Protein AF-A0A821A5Q9-F1 (afdb_monomer)

Radius of gyration: 16.59 Å; Cα contacts (8 Å, |Δi|>4): 76; chains: 1; bounding box: 34×28×37 Å

Nearest PDB structures (foldseek):
  8s89-assembly1_A  TM=3.107E-01  e=1.298E+00  synthetic construct
  2e6h-assembly1_A  TM=3.723E-01  e=3.225E+00  Thermus thermophilus HB8
  2e6b-assembly1_A  TM=3.679E-01  e=3.022E+00  Thermus thermophilus HB8
  6rao-assembly1_H  TM=4.346E-01  e=5.788E+00  Serratia entomophila
  2e6e-assembly1_C  TM=3.280E-01  e=3.919E+00  Thermus thermophilus HB8

Solvent-accessible surface area (backbone atoms only — not comparable to full-atom values): 5371 Å² total; per-residue (Å²): 134,60,73,65,61,51,51,52,51,36,59,74,37,51,67,61,44,52,53,50,49,52,52,54,51,52,48,44,49,58,57,39,52,71,59,34,78,84,42,63,63,76,50,72,48,70,51,79,44,74,73,85,75,68,47,76,49,74,55,74,48,72,42,64,68,65,86,83,44,77,68,54,52,62,56,47,56,69,39,64,70,58,38,53,54,62,72,72,107

Sequence (89 aa):
MDTYKRAEIIASHRVATAKFFHLLITSILNTMISGGVLGPIKAYFGTAE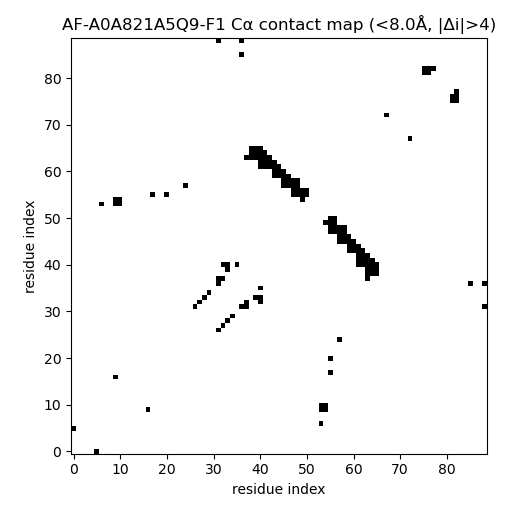SQGRGSLHLHPLIWLDHDMKPADMKEKIQDVNFRDKLKAY

Foldseek 3Di:
DDPVVVLVVLQVCVVVQVVVVVVVVVCCCVCCVCVQLVHAWDDKDWDWDDPVSRHIDIDMDTGHPDDDDPVNVVVQCVDPVSVVVSVVD

Secondary structure (DSSP, 8-state):
--HHHHHHHHHHTHHHHHHHHHHHHHHIIIIIITTTTTS-EEEEEEEEEE-SSS-EEEEEEEEESS---HHHHHHHTTSHHHHHHHHH-

Structure (mmCIF, N/CA/C/O backbone):
data_AF-A0A821A5Q9-F1
#
_entry.id   AF-A0A821A5Q9-F1
#
loop_
_atom_site.grou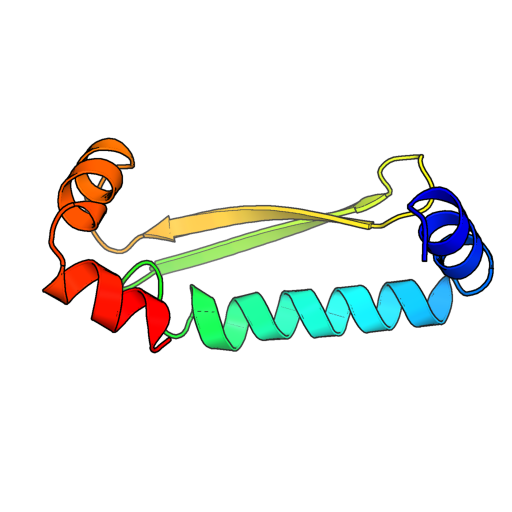p_PDB
_atom_site.id
_atom_site.type_symbol
_atom_site.label_atom_id
_atom_site.label_alt_id
_atom_site.label_comp_id
_atom_site.label_asym_id
_atom_site.label_entity_id
_atom_site.label_seq_id
_atom_site.pdbx_PDB_ins_code
_atom_site.Cartn_x
_atom_site.Cartn_y
_atom_site.Cartn_z
_atom_site.occupancy
_atom_site.B_iso_or_equiv
_atom_site.auth_seq_id
_atom_site.auth_comp_id
_atom_site.auth_asym_id
_atom_site.auth_atom_id
_atom_site.pdbx_PDB_model_num
ATOM 1 N N . MET A 1 1 ? 10.505 17.631 -12.322 1.00 73.56 1 MET A N 1
ATOM 2 C CA . MET A 1 1 ? 10.516 16.396 -13.136 1.00 73.56 1 MET A CA 1
ATOM 3 C C . MET A 1 1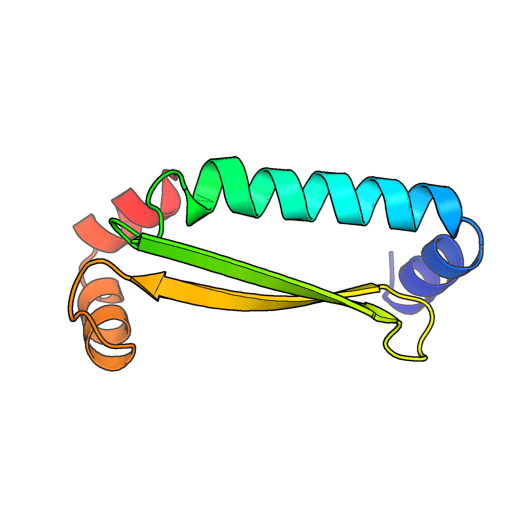 ? 9.090 16.056 -13.532 1.00 73.56 1 MET A C 1
ATOM 5 O O . MET A 1 1 ? 8.251 15.841 -12.658 1.00 73.56 1 MET A O 1
ATOM 9 N N . ASP A 1 2 ? 8.795 16.086 -14.827 1.00 92.88 2 ASP A N 1
ATOM 10 C CA . ASP A 1 2 ? 7.453 15.819 -15.347 1.00 92.88 2 ASP A CA 1
ATOM 11 C C . ASP A 1 2 ? 7.080 14.317 -15.272 1.00 92.88 2 ASP A C 1
ATOM 13 O O . ASP A 1 2 ? 7.871 13.465 -14.846 1.00 92.88 2 ASP A O 1
ATOM 17 N N . THR A 1 3 ? 5.830 13.998 -15.610 1.00 88.06 3 THR A N 1
ATOM 18 C CA . THR A 1 3 ? 5.299 12.623 -15.618 1.00 88.06 3 THR A CA 1
ATOM 19 C C . THR A 1 3 ? 5.948 11.754 -16.696 1.00 88.06 3 THR A C 1
ATOM 21 O O . THR A 1 3 ? 6.189 10.569 -16.466 1.00 88.06 3 THR A O 1
ATOM 24 N N . TYR A 1 4 ? 6.271 12.334 -17.850 1.00 90.31 4 TYR A N 1
ATOM 25 C CA . TYR A 1 4 ? 6.868 11.620 -18.973 1.00 90.31 4 TYR A CA 1
ATOM 26 C C . TYR A 1 4 ? 8.288 11.145 -18.636 1.00 90.31 4 TYR A C 1
ATOM 28 O O . TYR A 1 4 ? 8.612 9.972 -18.804 1.00 90.31 4 TYR A O 1
ATOM 36 N N . LYS A 1 5 ? 9.105 12.008 -18.027 1.00 92.31 5 LYS A N 1
ATOM 37 C CA . LYS A 1 5 ? 10.466 11.690 -17.592 1.00 92.31 5 LYS A CA 1
ATOM 38 C C . LYS A 1 5 ? 10.499 10.592 -16.528 1.00 92.31 5 LYS A C 1
ATOM 40 O O . LYS A 1 5 ? 11.405 9.761 -16.526 1.00 92.31 5 LYS A O 1
ATOM 45 N N . ARG A 1 6 ? 9.500 10.550 -15.635 1.00 88.56 6 ARG A N 1
ATOM 46 C CA . ARG A 1 6 ? 9.314 9.440 -14.678 1.00 88.56 6 ARG A CA 1
ATOM 47 C C . ARG A 1 6 ? 9.063 8.118 -15.397 1.00 88.56 6 ARG A C 1
ATOM 49 O O . ARG A 1 6 ? 9.711 7.125 -15.071 1.00 88.56 6 ARG A O 1
ATOM 56 N N . ALA A 1 7 ? 8.150 8.116 -16.366 1.00 88.75 7 ALA A N 1
ATOM 57 C CA . ALA A 1 7 ? 7.829 6.927 -17.148 1.00 88.75 7 ALA A CA 1
ATOM 58 C C . ALA A 1 7 ? 9.041 6.428 -17.953 1.00 88.75 7 ALA A C 1
ATOM 60 O O . ALA A 1 7 ? 9.315 5.230 -17.962 1.00 88.75 7 ALA A O 1
ATOM 61 N N . GLU A 1 8 ? 9.817 7.338 -18.547 1.00 90.94 8 GLU A N 1
ATOM 62 C CA . GLU A 1 8 ? 11.052 7.008 -19.269 1.00 90.94 8 GLU A CA 1
ATOM 63 C C . GLU A 1 8 ? 12.089 6.328 -18.359 1.00 90.94 8 GLU A C 1
ATOM 65 O O . GLU A 1 8 ? 12.661 5.298 -18.726 1.00 90.94 8 GLU A O 1
ATOM 70 N N . ILE A 1 9 ? 12.302 6.851 -17.144 1.00 90.69 9 ILE A N 1
ATOM 71 C CA . ILE A 1 9 ? 13.239 6.261 -16.174 1.00 90.69 9 ILE A CA 1
ATOM 72 C C . ILE A 1 9 ? 12.797 4.859 -15.755 1.00 90.69 9 ILE A C 1
ATOM 74 O O . ILE A 1 9 ? 13.631 3.951 -15.723 1.00 90.69 9 ILE A O 1
ATOM 78 N N . ILE A 1 10 ? 11.503 4.676 -15.484 1.00 89.31 10 ILE A N 1
ATOM 79 C CA . ILE A 1 10 ? 10.914 3.375 -15.147 1.00 89.31 10 ILE A CA 1
ATOM 80 C C . ILE A 1 10 ? 11.117 2.373 -16.292 1.00 89.31 10 ILE A C 1
ATOM 82 O O . ILE A 1 10 ? 11.591 1.256 -16.073 1.00 89.31 10 ILE A O 1
ATOM 86 N N . ALA A 1 11 ? 10.815 2.781 -17.526 1.00 89.19 11 ALA A N 1
ATOM 87 C CA . ALA A 1 11 ? 10.946 1.926 -18.702 1.00 89.19 11 ALA A CA 1
ATOM 88 C C . ALA A 1 11 ? 12.406 1.537 -18.994 1.00 89.19 11 ALA A C 1
ATOM 90 O O . ALA A 1 11 ? 12.658 0.415 -19.450 1.00 89.19 11 ALA A O 1
ATOM 91 N N . SER A 1 12 ? 13.350 2.437 -18.700 1.00 92.56 12 SER A N 1
ATOM 92 C CA . SER A 1 12 ? 14.791 2.238 -18.905 1.00 92.56 12 SER A CA 1
ATOM 93 C C . SER A 1 12 ? 15.444 1.371 -17.819 1.00 92.56 12 SER A C 1
ATOM 95 O O . SER A 1 12 ? 16.425 0.689 -18.097 1.00 92.56 12 SER A O 1
ATOM 97 N N . HIS A 1 13 ? 14.890 1.332 -16.599 1.00 92.94 13 HIS A N 1
ATOM 98 C CA . HIS A 1 13 ? 15.474 0.628 -15.443 1.00 92.94 13 HIS A CA 1
ATOM 99 C C . HIS A 1 13 ? 14.531 -0.423 -14.840 1.00 92.94 13 HIS A C 1
ATOM 101 O O . HIS A 1 13 ? 14.360 -0.509 -13.624 1.00 92.94 13 HIS A O 1
ATOM 107 N N . ARG A 1 14 ? 13.941 -1.270 -15.690 1.00 89.12 14 ARG A N 1
ATOM 108 C CA . ARG A 1 14 ? 12.844 -2.197 -15.336 1.00 89.12 14 ARG A CA 1
ATOM 109 C C . ARG A 1 14 ? 13.098 -3.038 -14.080 1.00 89.12 14 ARG A C 1
ATOM 111 O O . ARG A 1 14 ? 12.222 -3.147 -13.227 1.00 89.12 14 ARG A O 1
ATOM 118 N N . VAL A 1 15 ? 14.298 -3.612 -13.942 1.00 92.38 15 VAL A N 1
ATOM 119 C CA . VAL A 1 15 ? 14.659 -4.450 -12.781 1.00 92.38 15 VAL A CA 1
ATOM 120 C C . VAL A 1 15 ? 14.741 -3.623 -11.499 1.00 92.38 15 VAL A C 1
ATOM 122 O O . VAL A 1 15 ? 14.220 -4.040 -10.466 1.00 92.38 15 VAL A O 1
ATOM 125 N N . ALA A 1 16 ? 15.371 -2.446 -11.555 1.00 94.06 16 ALA A N 1
ATOM 126 C CA . ALA A 1 16 ? 15.460 -1.555 -10.402 1.00 94.06 16 ALA A CA 1
ATOM 127 C C . ALA A 1 16 ? 14.066 -1.069 -9.987 1.00 94.06 16 ALA A C 1
ATOM 129 O O . ALA A 1 16 ? 13.743 -1.084 -8.802 1.00 94.06 16 ALA A O 1
ATOM 130 N N . THR A 1 17 ? 13.209 -0.733 -10.955 1.00 92.19 17 THR A N 1
ATOM 131 C CA . THR A 1 17 ? 11.817 -0.368 -10.686 1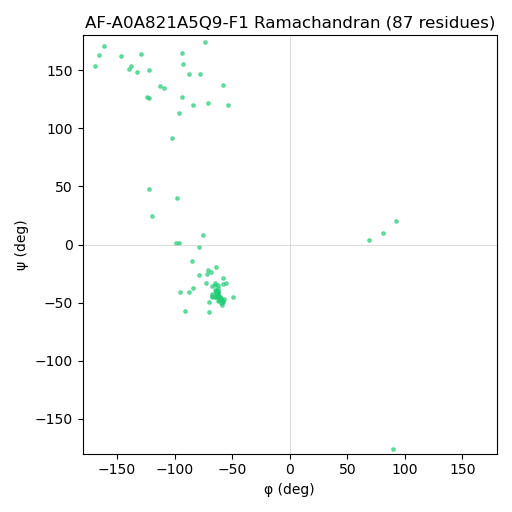.00 92.19 17 THR A CA 1
ATOM 132 C C . THR A 1 17 ? 11.036 -1.509 -10.043 1.00 92.19 17 THR A C 1
ATOM 134 O O . THR A 1 17 ? 10.331 -1.266 -9.070 1.00 92.19 17 THR A O 1
ATOM 137 N N . ALA A 1 18 ? 11.172 -2.748 -10.523 1.00 93.12 18 ALA A N 1
ATOM 138 C CA . ALA A 1 18 ? 10.491 -3.896 -9.926 1.00 93.12 18 ALA A CA 1
ATOM 139 C C . ALA A 1 18 ? 10.949 -4.159 -8.480 1.00 93.12 18 ALA A C 1
ATOM 141 O O . ALA A 1 18 ? 10.120 -4.386 -7.600 1.00 93.12 18 ALA A O 1
ATOM 142 N N . LYS A 1 19 ? 12.259 -4.060 -8.208 1.00 95.88 19 LYS A N 1
ATOM 143 C CA . LYS A 1 19 ? 12.810 -4.180 -6.848 1.00 95.88 19 LYS A CA 1
ATOM 144 C C . LYS A 1 19 ? 12.306 -3.072 -5.927 1.00 95.88 19 LYS A C 1
ATOM 146 O O . LYS A 1 19 ? 11.892 -3.355 -4.807 1.00 95.88 19 LYS A O 1
ATOM 151 N N . PHE A 1 20 ? 12.310 -1.828 -6.405 1.00 94.69 20 PHE A N 1
ATOM 152 C CA . PHE A 1 20 ? 11.785 -0.695 -5.650 1.00 94.69 20 PHE A CA 1
ATOM 153 C C . PHE A 1 20 ? 10.288 -0.851 -5.367 1.00 94.69 20 PHE A C 1
ATOM 155 O O . PHE A 1 20 ? 9.860 -0.638 -4.239 1.00 94.69 20 PHE A O 1
ATOM 162 N N . PHE A 1 21 ? 9.504 -1.280 -6.359 1.00 94.69 21 PHE A N 1
ATOM 163 C CA . PHE A 1 21 ? 8.084 -1.576 -6.188 1.00 94.69 21 PHE A CA 1
ATOM 164 C C . PHE A 1 21 ? 7.860 -2.639 -5.105 1.00 94.69 21 PHE A C 1
ATOM 166 O O . PHE A 1 21 ? 7.064 -2.422 -4.198 1.00 94.69 21 PHE A O 1
ATOM 173 N N . HIS A 1 22 ? 8.597 -3.753 -5.152 1.00 96.12 22 HIS A N 1
ATOM 174 C CA . HIS A 1 22 ? 8.500 -4.801 -4.135 1.00 96.12 22 HIS A CA 1
ATOM 175 C C . HIS A 1 22 ? 8.842 -4.285 -2.732 1.00 96.12 22 HIS A C 1
ATOM 177 O O . HIS A 1 22 ? 8.094 -4.552 -1.791 1.00 96.12 22 HIS A O 1
ATOM 183 N N . LEU A 1 23 ? 9.932 -3.521 -2.597 1.00 97.75 23 LEU A N 1
ATOM 184 C CA . LEU A 1 23 ? 10.323 -2.903 -1.330 1.00 97.75 23 LEU A CA 1
ATOM 185 C C . LEU A 1 23 ? 9.216 -1.984 -0.808 1.00 97.75 23 LEU A C 1
ATOM 187 O O . LEU A 1 23 ? 8.769 -2.153 0.320 1.00 97.75 23 LEU A O 1
ATOM 191 N N . LEU A 1 24 ? 8.739 -1.061 -1.645 1.00 96.44 24 LEU A N 1
ATOM 192 C CA . LEU A 1 24 ? 7.711 -0.090 -1.285 1.00 96.44 24 LEU A CA 1
ATOM 193 C C . LEU A 1 24 ? 6.423 -0.776 -0.819 1.00 96.44 24 LEU A C 1
ATOM 195 O O . LEU A 1 24 ? 5.898 -0.445 0.241 1.00 96.44 24 LEU A O 1
ATOM 199 N N . ILE A 1 25 ? 5.927 -1.747 -1.589 1.00 96.62 25 ILE A N 1
ATOM 200 C CA . ILE A 1 25 ? 4.706 -2.482 -1.252 1.00 96.62 25 ILE A CA 1
ATOM 201 C C . ILE A 1 25 ? 4.881 -3.281 0.039 1.00 96.62 25 ILE A C 1
ATOM 203 O O . ILE A 1 25 ? 4.020 -3.218 0.912 1.00 96.62 25 ILE A O 1
ATOM 207 N N . THR A 1 26 ? 5.998 -3.991 0.194 1.00 96.44 26 THR A N 1
ATOM 208 C CA . THR A 1 26 ? 6.261 -4.788 1.401 1.00 96.44 26 THR A CA 1
ATOM 209 C C . THR A 1 26 ? 6.379 -3.894 2.635 1.00 96.44 26 THR A C 1
ATOM 211 O O . THR A 1 26 ? 5.831 -4.227 3.682 1.00 96.44 26 THR A O 1
ATOM 214 N N . SER A 1 27 ? 7.019 -2.726 2.513 1.00 96.94 27 SER A N 1
ATOM 215 C CA . SER A 1 27 ? 7.052 -1.726 3.580 1.00 96.94 27 SER A CA 1
ATOM 216 C C . SER A 1 27 ? 5.645 -1.258 3.943 1.00 96.94 27 SER A C 1
ATOM 218 O O . SER A 1 27 ? 5.283 -1.344 5.107 1.00 96.94 27 SER A O 1
ATOM 220 N N . ILE A 1 28 ? 4.813 -0.863 2.973 1.00 95.25 28 ILE A N 1
ATOM 221 C CA . ILE A 1 28 ? 3.425 -0.444 3.240 1.00 95.25 28 ILE A CA 1
ATOM 222 C C . ILE A 1 28 ? 2.635 -1.556 3.951 1.00 95.25 28 ILE A C 1
ATOM 224 O O . ILE A 1 28 ? 1.968 -1.297 4.953 1.00 95.25 28 ILE A O 1
ATOM 228 N N . LEU A 1 29 ? 2.720 -2.800 3.472 1.00 95.50 29 LEU A N 1
ATOM 229 C CA . LEU A 1 29 ? 1.989 -3.927 4.057 1.00 95.50 29 LEU A CA 1
ATOM 230 C C . LEU A 1 29 ? 2.447 -4.248 5.487 1.00 95.50 29 LEU A C 1
ATOM 232 O O . LEU A 1 29 ? 1.611 -4.531 6.348 1.00 95.50 29 LEU A O 1
ATOM 236 N N . ASN A 1 30 ? 3.749 -4.172 5.763 1.00 94.69 30 ASN A N 1
ATOM 237 C CA . ASN A 1 30 ? 4.304 -4.536 7.066 1.00 94.69 30 ASN A CA 1
ATOM 238 C C . ASN A 1 30 ? 4.231 -3.400 8.090 1.00 94.69 30 ASN A C 1
ATOM 240 O O . ASN A 1 30 ? 3.993 -3.667 9.263 1.00 94.69 30 ASN A O 1
ATOM 244 N N . THR A 1 31 ? 4.432 -2.146 7.680 1.00 94.00 31 THR A N 1
ATOM 245 C CA . THR A 1 31 ? 4.500 -1.016 8.620 1.00 94.00 31 THR A CA 1
ATOM 246 C C . THR A 1 31 ? 3.169 -0.302 8.768 1.00 94.00 31 THR A C 1
ATOM 248 O O . THR A 1 31 ? 2.798 0.047 9.878 1.00 94.00 31 THR A O 1
ATOM 251 N N . MET A 1 32 ? 2.430 -0.094 7.677 1.00 93.50 32 MET A N 1
ATOM 252 C CA . MET A 1 32 ? 1.177 0.665 7.714 1.00 93.50 32 MET A CA 1
ATOM 253 C C . MET A 1 32 ? -0.001 -0.275 7.958 1.00 93.50 32 MET A C 1
ATOM 255 O O . MET A 1 32 ? -0.735 -0.121 8.930 1.00 93.50 32 MET A O 1
ATOM 259 N N . ILE A 1 33 ? -0.172 -1.278 7.090 1.00 93.94 33 ILE A N 1
ATOM 260 C CA . ILE A 1 33 ? -1.344 -2.164 7.120 1.00 93.94 33 ILE A CA 1
ATOM 261 C C . ILE A 1 33 ? -1.290 -3.081 8.341 1.00 93.94 33 ILE A C 1
ATOM 263 O O . ILE A 1 33 ? -2.164 -3.003 9.200 1.00 93.94 33 ILE A O 1
ATOM 267 N N . SER A 1 34 ? -0.227 -3.874 8.475 1.00 93.06 34 SER A N 1
ATOM 268 C CA . SER A 1 34 ? -0.019 -4.717 9.661 1.00 93.06 34 SER A CA 1
ATOM 269 C C . SER A 1 34 ? 0.270 -3.896 10.924 1.00 93.06 34 SER A C 1
ATOM 271 O O . SER A 1 34 ? 0.005 -4.365 12.025 1.00 93.06 34 SER A O 1
ATOM 273 N N . GLY A 1 35 ? 0.768 -2.661 10.781 1.00 91.31 35 GLY A N 1
ATOM 274 C CA . GLY A 1 35 ? 0.969 -1.737 11.903 1.00 91.31 35 GLY A CA 1
ATOM 275 C C . GLY A 1 35 ? -0.302 -1.033 12.386 1.00 91.31 35 GLY A C 1
ATOM 276 O O . GLY A 1 35 ? -0.250 -0.294 13.370 1.00 91.31 35 GLY A O 1
ATOM 277 N N . GLY A 1 36 ? -1.446 -1.274 11.740 1.00 90.88 36 GLY A N 1
ATOM 278 C CA . GLY A 1 36 ? -2.753 -0.873 12.256 1.00 90.88 36 GLY A CA 1
ATOM 279 C C . GLY A 1 36 ? -3.251 0.493 11.795 1.00 90.88 36 GLY A C 1
ATOM 280 O O . GLY A 1 36 ? -4.160 1.030 12.424 1.00 90.88 36 GLY A O 1
ATOM 281 N N . VAL A 1 37 ? -2.740 1.047 10.688 1.00 89.81 37 VAL A N 1
ATOM 282 C CA . VAL A 1 37 ? -3.254 2.317 10.129 1.00 89.81 37 VAL A CA 1
ATOM 283 C C . VAL A 1 37 ? -4.753 2.244 9.801 1.00 89.81 37 VAL A C 1
ATOM 285 O O . VAL A 1 37 ? -5.464 3.244 9.863 1.00 89.81 37 VAL A O 1
ATOM 288 N N . LEU A 1 38 ? -5.246 1.045 9.469 1.00 89.38 38 LEU A N 1
ATOM 289 C CA . LEU A 1 38 ? -6.663 0.769 9.225 1.00 89.38 38 LEU A CA 1
ATOM 290 C C . LEU A 1 38 ? -7.386 0.205 10.456 1.00 89.38 38 LEU A C 1
ATOM 292 O O . LEU A 1 38 ? -8.575 -0.062 10.358 1.00 89.38 38 LEU A O 1
ATOM 296 N N . GLY A 1 39 ? -6.702 0.047 11.591 1.00 89.81 39 GLY A N 1
ATOM 297 C CA . GLY A 1 39 ? -7.135 -0.777 12.719 1.00 89.81 39 GLY A CA 1
ATOM 298 C C . GLY A 1 39 ? -6.652 -2.234 12.614 1.00 89.81 39 GLY A C 1
ATOM 299 O O . GLY A 1 39 ? -5.885 -2.568 11.707 1.00 89.81 39 GLY A O 1
ATOM 300 N N . PRO A 1 40 ? -7.060 -3.107 13.554 1.00 93.12 40 PRO A N 1
ATOM 301 C CA . PRO A 1 40 ? -6.734 -4.532 13.525 1.00 93.12 40 PRO A CA 1
ATOM 302 C C . PRO A 1 40 ? -7.215 -5.221 12.238 1.00 93.12 40 PRO A C 1
ATOM 304 O O . PRO A 1 40 ? -8.339 -4.997 11.786 1.00 93.12 40 PRO A O 1
ATOM 307 N N . ILE A 1 41 ? -6.379 -6.089 11.663 1.00 95.56 41 ILE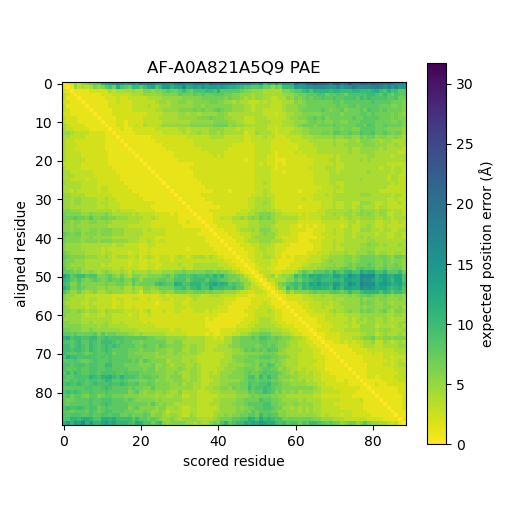 A N 1
ATOM 308 C CA . ILE A 1 41 ? -6.692 -6.872 10.457 1.00 95.56 41 ILE A CA 1
ATOM 309 C C . ILE A 1 41 ? -6.566 -8.369 10.745 1.00 95.56 41 ILE A C 1
ATOM 311 O O . ILE A 1 41 ? -5.730 -8.784 11.545 1.00 95.56 41 ILE A O 1
ATOM 315 N N . LYS A 1 42 ? -7.350 -9.188 10.042 1.00 96.31 42 LYS A N 1
ATOM 316 C CA . LYS A 1 42 ? -7.258 -10.656 10.091 1.00 96.31 42 LYS A CA 1
ATOM 317 C C . LYS A 1 42 ? -6.250 -11.206 9.092 1.00 96.31 42 LYS A C 1
ATOM 319 O O . LYS A 1 42 ? -5.541 -12.160 9.389 1.00 96.31 42 LYS A O 1
ATOM 324 N N . ALA A 1 43 ? -6.238 -10.639 7.888 1.00 95.94 43 ALA A N 1
ATOM 325 C CA . ALA A 1 43 ? -5.412 -11.102 6.781 1.00 95.94 43 ALA A CA 1
ATOM 326 C C . ALA A 1 43 ? -5.353 -10.055 5.664 1.00 95.94 43 ALA A C 1
ATOM 328 O O . ALA A 1 43 ? -6.221 -9.184 5.558 1.00 95.94 43 ALA A O 1
ATOM 329 N N . TYR A 1 44 ? -4.375 -10.202 4.775 1.00 96.25 44 TYR A N 1
ATOM 330 C CA . TYR A 1 44 ? -4.366 -9.556 3.470 1.00 96.25 44 TYR A CA 1
ATOM 331 C C . TYR A 1 44 ? -3.884 -10.536 2.397 1.00 96.25 44 TYR A C 1
ATOM 333 O O . TYR A 1 44 ? -3.132 -11.470 2.670 1.00 96.25 44 TYR A O 1
ATOM 341 N N . PHE A 1 45 ? -4.312 -10.308 1.164 1.00 96.12 45 PHE A N 1
ATOM 342 C CA . PHE A 1 45 ? -3.873 -11.017 -0.033 1.00 96.12 45 PHE A CA 1
ATOM 343 C C . PHE A 1 45 ? -3.715 -10.003 -1.164 1.00 96.12 45 PHE A C 1
ATOM 345 O O . PHE A 1 45 ? -4.421 -9.001 -1.180 1.00 96.12 45 PHE A O 1
ATOM 352 N N . GLY A 1 46 ? -2.826 -10.232 -2.127 1.00 94.06 46 GLY A N 1
ATOM 353 C CA . GLY A 1 46 ? -2.795 -9.380 -3.311 1.00 94.06 46 GLY A CA 1
ATOM 354 C C . GLY A 1 46 ? -1.922 -9.904 -4.437 1.00 94.06 46 GLY A C 1
ATOM 355 O O . GLY A 1 46 ? -0.959 -10.635 -4.202 1.00 94.06 46 GLY A O 1
ATOM 356 N N . THR A 1 47 ? -2.260 -9.504 -5.661 1.00 95.25 47 THR A N 1
ATOM 357 C CA . THR A 1 47 ? -1.525 -9.851 -6.883 1.00 95.25 47 THR A CA 1
ATOM 358 C C . THR A 1 47 ? -0.808 -8.628 -7.439 1.00 95.25 47 THR A C 1
ATOM 360 O O . THR A 1 47 ? -1.365 -7.530 -7.494 1.00 95.25 47 THR A O 1
ATOM 363 N N . ALA A 1 48 ? 0.460 -8.804 -7.818 1.00 94.38 48 ALA A N 1
ATOM 364 C CA . ALA A 1 48 ? 1.232 -7.782 -8.513 1.00 94.38 48 ALA A CA 1
ATOM 365 C C . ALA A 1 48 ? 1.123 -7.998 -10.026 1.00 94.38 48 ALA A C 1
ATOM 367 O O . ALA A 1 48 ? 1.420 -9.086 -10.518 1.00 94.38 48 ALA A O 1
ATOM 368 N N . GLU A 1 49 ? 0.730 -6.961 -10.761 1.00 93.19 49 GLU A N 1
ATOM 369 C CA . GLU A 1 49 ? 0.403 -7.058 -12.184 1.00 93.19 49 GLU A CA 1
ATOM 370 C C . GLU A 1 49 ? 1.067 -5.946 -13.003 1.00 93.19 49 GLU A C 1
ATOM 372 O O . GLU A 1 49 ? 1.271 -4.818 -12.541 1.00 93.19 49 GLU A O 1
ATOM 377 N N . SER A 1 50 ? 1.399 -6.263 -14.257 1.00 87.50 50 SER A N 1
ATOM 378 C CA . SER A 1 50 ? 1.868 -5.281 -15.237 1.00 87.50 50 SER A CA 1
ATOM 379 C C . SER A 1 50 ? 0.665 -4.607 -15.888 1.00 87.50 50 SER A C 1
ATOM 381 O O . SER A 1 50 ? -0.126 -5.266 -16.552 1.00 87.50 50 SER A O 1
ATOM 383 N N . GLN A 1 51 ? 0.548 -3.284 -15.760 1.00 80.88 51 GLN A N 1
ATOM 3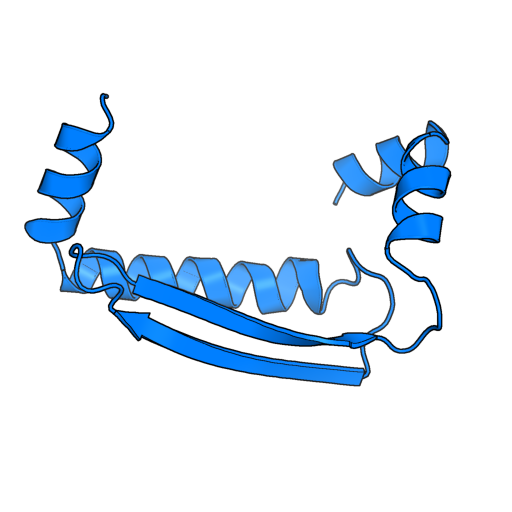84 C CA . GLN A 1 51 ? -0.595 -2.530 -16.304 1.00 80.88 51 GLN A CA 1
ATOM 385 C C . GLN A 1 51 ? -0.555 -2.326 -17.835 1.00 80.88 51 GLN A C 1
ATOM 387 O O . GLN A 1 51 ? -1.299 -1.512 -18.376 1.00 80.88 51 GLN A O 1
ATOM 392 N N . GLY A 1 52 ? 0.382 -2.961 -18.551 1.00 77.94 52 GLY A N 1
ATOM 393 C CA . GLY A 1 52 ? 0.572 -2.758 -19.997 1.00 77.94 52 GLY A CA 1
ATOM 394 C C . GLY A 1 52 ? 1.115 -1.373 -20.386 1.00 77.94 52 GLY A C 1
ATOM 395 O O . GLY A 1 52 ? 1.268 -1.078 -21.565 1.00 77.94 52 GLY A O 1
ATOM 396 N N . ARG A 1 53 ? 1.443 -0.525 -19.401 1.00 77.56 53 ARG A N 1
ATOM 397 C CA . ARG A 1 53 ? 1.981 0.840 -19.578 1.00 77.56 53 ARG A CA 1
ATOM 398 C C . ARG A 1 53 ? 3.365 1.025 -18.950 1.00 77.56 53 ARG A C 1
ATOM 400 O O . ARG A 1 53 ? 3.751 2.127 -18.578 1.00 77.56 53 ARG A O 1
ATOM 407 N N . GLY A 1 54 ? 4.105 -0.072 -18.798 1.00 76.06 54 GLY A N 1
ATOM 408 C CA . GLY A 1 54 ? 5.493 -0.053 -18.333 1.00 76.06 54 GLY A CA 1
ATOM 409 C C . GLY A 1 54 ? 5.689 0.050 -16.819 1.00 76.06 54 GLY A C 1
ATOM 410 O O . GLY A 1 54 ? 6.826 0.211 -16.393 1.00 76.06 54 GLY A O 1
ATOM 411 N N . SER A 1 55 ? 4.643 -0.078 -15.996 1.00 82.94 55 SER A N 1
ATOM 412 C CA . SER A 1 55 ? 4.789 -0.160 -14.535 1.00 82.94 55 SER A CA 1
ATOM 413 C C . SER A 1 55 ? 4.043 -1.351 -13.933 1.00 82.94 55 SER A C 1
ATOM 415 O O . SER A 1 55 ? 3.163 -1.944 -14.562 1.00 82.94 55 SER A O 1
ATOM 417 N N . LEU A 1 56 ? 4.403 -1.670 -12.690 1.00 91.31 56 LEU A N 1
ATOM 418 C CA . LEU A 1 56 ? 3.693 -2.621 -11.842 1.00 91.31 56 LEU A CA 1
ATOM 419 C C . LEU A 1 56 ? 2.655 -1.897 -10.978 1.00 91.31 56 LEU A C 1
ATOM 421 O O . LEU A 1 56 ? 2.802 -0.705 -10.694 1.00 91.31 56 LEU A O 1
ATOM 425 N N . HIS A 1 57 ? 1.631 -2.631 -10.560 1.00 93.06 57 HIS A N 1
ATOM 426 C CA . HIS A 1 57 ? 0.659 -2.226 -9.548 1.00 93.06 57 HIS A CA 1
ATOM 427 C C . HIS A 1 57 ? 0.205 -3.450 -8.748 1.00 93.06 57 HIS A C 1
ATOM 429 O O . HIS A 1 57 ? 0.439 -4.583 -9.165 1.00 93.06 57 HIS A O 1
ATOM 435 N N . LEU A 1 58 ? -0.378 -3.214 -7.574 1.00 95.44 58 LEU A N 1
ATOM 436 C CA . LEU A 1 58 ? -0.881 -4.259 -6.687 1.00 95.44 58 LEU A CA 1
ATOM 437 C C . LEU A 1 58 ? -2.405 -4.161 -6.613 1.00 95.44 58 LEU A C 1
ATOM 439 O O . LEU A 1 58 ? -2.930 -3.066 -6.407 1.00 95.44 58 LEU A O 1
ATOM 443 N N . HIS A 1 59 ? -3.085 -5.301 -6.687 1.00 94.94 59 HIS A N 1
ATOM 444 C CA . HIS A 1 59 ? -4.489 -5.456 -6.314 1.00 94.94 59 HIS A CA 1
ATOM 445 C C . HIS A 1 59 ? -4.592 -6.122 -4.932 1.00 94.94 59 HIS A C 1
ATOM 447 O O . HIS A 1 59 ? -4.574 -7.351 -4.856 1.00 94.94 59 HIS A O 1
ATOM 453 N N . PRO A 1 60 ? -4.644 -5.355 -3.823 1.00 95.25 60 PRO A N 1
ATOM 454 C CA . PRO A 1 60 ? -4.778 -5.922 -2.488 1.00 95.25 60 PRO A CA 1
ATOM 455 C C . PRO A 1 60 ? -6.243 -6.144 -2.089 1.00 95.25 60 PRO A C 1
ATOM 457 O O . PRO A 1 60 ? -7.127 -5.346 -2.398 1.00 95.25 60 PRO A O 1
ATOM 460 N N . LEU A 1 61 ? -6.465 -7.191 -1.303 1.00 95.56 61 LEU A N 1
ATOM 461 C CA . LEU A 1 61 ? -7.672 -7.469 -0.543 1.00 95.56 61 LEU A CA 1
ATOM 462 C C . LEU A 1 61 ? -7.279 -7.597 0.932 1.00 95.56 61 LEU A C 1
ATOM 464 O O . LEU A 1 61 ? -6.374 -8.358 1.268 1.00 95.56 61 LEU A O 1
ATOM 468 N N . ILE A 1 62 ? -7.925 -6.825 1.805 1.00 95.25 62 ILE A N 1
ATOM 469 C CA . ILE A 1 62 ? -7.603 -6.752 3.235 1.00 95.25 62 ILE A CA 1
ATOM 470 C C . ILE A 1 62 ? -8.869 -7.077 4.024 1.00 95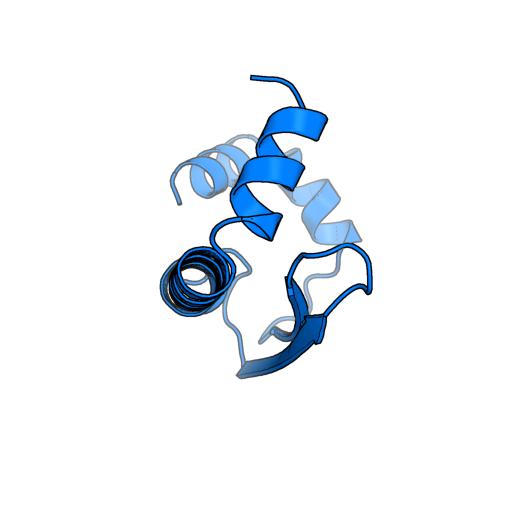.25 62 ILE A C 1
ATOM 472 O O . ILE A 1 62 ? -9.908 -6.451 3.817 1.00 95.25 62 ILE A O 1
ATOM 476 N N . TRP A 1 63 ? -8.777 -8.038 4.940 1.00 95.62 63 TRP A N 1
ATOM 477 C CA . TRP A 1 63 ? -9.855 -8.389 5.859 1.00 95.62 63 TRP A CA 1
ATOM 478 C C . TRP A 1 63 ? -9.640 -7.680 7.187 1.00 95.62 63 TRP A C 1
ATOM 480 O O . TRP A 1 63 ? -8.693 -7.985 7.911 1.00 95.62 63 TRP A O 1
ATOM 490 N N . LEU A 1 64 ? -10.531 -6.747 7.508 1.00 94.81 64 LEU A N 1
ATOM 491 C CA . LEU A 1 64 ? -10.511 -6.005 8.765 1.00 94.81 64 LEU A CA 1
ATOM 492 C C . LEU A 1 64 ? -11.065 -6.874 9.903 1.00 94.81 64 LEU A C 1
ATOM 494 O O . LEU A 1 64 ? -11.966 -7.690 9.691 1.00 94.81 64 LEU A O 1
ATOM 498 N N . ASP A 1 65 ? -10.536 -6.696 11.112 1.00 96.06 65 ASP A N 1
ATOM 499 C CA . ASP A 1 65 ? -11.052 -7.319 12.339 1.00 96.06 65 ASP A CA 1
ATOM 500 C C . ASP A 1 65 ? -11.956 -6.357 13.122 1.00 96.06 65 ASP A C 1
ATOM 502 O O . ASP A 1 65 ? -11.896 -6.227 14.341 1.00 96.06 65 ASP A O 1
ATOM 506 N N . HIS A 1 66 ? -12.769 -5.611 12.380 1.00 93.56 66 HIS A N 1
ATOM 507 C CA . HIS A 1 66 ? -13.800 -4.720 12.888 1.00 93.56 66 HIS A CA 1
ATOM 508 C C . HIS A 1 66 ? -14.805 -4.421 11.769 1.00 93.56 66 HIS A C 1
ATOM 510 O O . HIS A 1 66 ? -14.577 -4.731 10.599 1.00 93.56 66 HIS A O 1
ATOM 516 N N . ASP A 1 67 ? -15.910 -3.775 12.117 1.00 92.50 67 ASP A N 1
ATOM 517 C CA . ASP A 1 67 ? -17.039 -3.493 11.229 1.00 92.50 67 ASP A CA 1
ATOM 518 C C . ASP A 1 67 ? -17.049 -2.070 10.646 1.00 92.50 67 ASP A C 1
ATOM 520 O O . ASP A 1 67 ? -17.950 -1.748 9.873 1.00 92.50 67 ASP A O 1
ATOM 524 N N . MET A 1 68 ? -16.044 -1.238 10.965 1.00 90.00 68 MET A N 1
ATOM 525 C CA . MET A 1 68 ? -15.905 0.121 10.420 1.00 90.00 68 MET A CA 1
ATOM 526 C C . MET A 1 68 ? -15.934 0.129 8.884 1.00 90.00 68 MET A C 1
ATOM 528 O O . MET A 1 68 ? -15.076 -0.449 8.212 1.00 90.00 68 MET A O 1
ATOM 532 N N . LYS A 1 69 ? -16.914 0.839 8.335 1.00 90.56 69 LYS A N 1
ATOM 533 C CA . LYS A 1 69 ? -17.182 0.977 6.904 1.00 90.56 69 LYS A CA 1
ATOM 534 C C . LYS A 1 69 ? -16.498 2.229 6.348 1.00 90.56 69 LYS A C 1
ATOM 536 O O . LYS A 1 69 ? -16.145 3.142 7.099 1.00 90.56 69 LYS A O 1
ATOM 541 N N . PRO A 1 70 ? -16.378 2.353 5.012 1.00 89.12 70 PRO A N 1
ATOM 542 C CA . PRO A 1 70 ? -15.850 3.570 4.391 1.00 89.12 70 PRO A CA 1
ATOM 543 C C . PRO A 1 70 ? -16.594 4.856 4.794 1.00 89.12 70 PRO A C 1
ATOM 545 O O . PRO A 1 70 ? -15.973 5.912 4.904 1.00 89.12 70 PRO A O 1
ATOM 548 N N . ALA A 1 71 ? -17.908 4.776 5.037 1.00 93.50 71 ALA A N 1
ATOM 549 C CA . ALA A 1 71 ? -18.706 5.911 5.505 1.00 93.50 71 ALA A CA 1
ATOM 550 C C . ALA A 1 71 ? -18.285 6.369 6.913 1.00 93.50 71 ALA A C 1
ATOM 552 O O . ALA A 1 71 ? -18.049 7.558 7.116 1.00 93.50 71 ALA A O 1
ATOM 553 N N . ASP A 1 72 ? -18.086 5.424 7.833 1.00 92.06 72 ASP A N 1
ATOM 554 C CA . ASP A 1 72 ? -17.664 5.701 9.210 1.00 92.06 72 ASP A CA 1
ATOM 555 C C . ASP A 1 72 ? -16.271 6.345 9.239 1.00 92.06 72 ASP A C 1
ATOM 557 O O . ASP A 1 72 ? -16.021 7.286 9.987 1.00 92.06 72 ASP A O 1
ATOM 561 N N . MET A 1 73 ? -15.354 5.885 8.378 1.00 88.75 73 MET A N 1
ATOM 562 C CA . MET A 1 73 ? -14.026 6.494 8.237 1.00 88.75 73 MET A CA 1
ATOM 563 C C . MET A 1 73 ? -14.120 7.947 7.749 1.00 88.75 73 MET A C 1
ATOM 565 O O . MET A 1 73 ? -13.406 8.824 8.240 1.00 88.75 73 MET A O 1
ATOM 569 N N . LYS A 1 74 ? -15.010 8.218 6.787 1.00 91.75 74 LYS A N 1
ATOM 570 C CA . LYS A 1 74 ? -15.221 9.567 6.247 1.00 91.75 74 LYS A CA 1
ATOM 571 C C . LYS A 1 74 ? -15.729 10.534 7.320 1.00 91.75 74 LYS A C 1
ATOM 573 O O . LYS A 1 74 ? -15.314 11.695 7.327 1.00 91.75 74 LYS A O 1
ATOM 578 N N . GLU A 1 75 ? -16.589 10.051 8.213 1.00 95.00 75 GLU A N 1
ATOM 579 C CA . GLU A 1 75 ? -17.067 10.797 9.377 1.00 95.00 75 GLU A CA 1
ATOM 580 C C . GLU A 1 75 ? -15.954 10.992 10.416 1.00 95.00 75 GLU A C 1
ATOM 582 O O . GLU A 1 75 ? -15.668 12.125 10.797 1.00 95.00 75 GLU A O 1
ATOM 587 N N . LYS A 1 76 ? -15.236 9.926 10.794 1.00 90.25 76 LYS A N 1
ATOM 588 C CA . LYS A 1 76 ? -14.131 9.995 11.767 1.00 90.25 76 LYS A CA 1
ATOM 589 C C . LYS A 1 76 ? -13.011 10.946 11.358 1.00 90.25 76 LYS A C 1
ATOM 591 O O . LYS A 1 76 ? -12.432 11.597 12.216 1.00 90.25 76 LYS A O 1
ATOM 596 N N . ILE A 1 77 ? -12.710 11.071 10.066 1.00 92.31 77 ILE A N 1
ATOM 597 C CA . ILE A 1 77 ? -11.693 12.015 9.568 1.00 92.31 77 ILE A CA 1
ATOM 598 C C . ILE A 1 77 ? -12.064 13.487 9.834 1.00 92.31 77 ILE A C 1
ATOM 600 O O . ILE A 1 77 ? -11.176 14.345 9.825 1.00 92.31 77 ILE A O 1
ATOM 604 N N . GLN A 1 78 ? -13.342 13.797 10.083 1.00 95.12 78 GLN A N 1
ATOM 605 C CA . GLN A 1 78 ? -13.751 15.142 10.497 1.00 95.12 78 GLN A CA 1
ATOM 606 C C . GLN A 1 78 ? -13.313 15.461 11.935 1.00 95.12 78 GLN A C 1
ATOM 608 O O . GLN A 1 78 ? -13.106 16.631 12.258 1.00 95.12 78 GLN A O 1
ATOM 613 N N . ASP A 1 79 ? -13.120 14.444 12.783 1.00 96.00 79 ASP A N 1
ATOM 614 C CA . ASP A 1 79 ? -12.563 14.612 14.123 1.00 96.00 79 ASP A CA 1
ATOM 615 C C . ASP A 1 79 ? -11.065 14.947 14.039 1.00 96.00 79 ASP A C 1
ATOM 617 O O . ASP A 1 79 ? -10.248 14.209 13.475 1.00 96.00 79 ASP A O 1
ATOM 621 N N . VAL A 1 80 ? -10.694 16.095 14.610 1.00 96.62 80 VAL A N 1
ATOM 622 C CA . VAL A 1 80 ? -9.324 16.620 14.551 1.00 96.62 80 VAL A CA 1
ATOM 623 C C . VAL A 1 80 ? -8.339 15.701 15.271 1.00 96.62 80 VAL A C 1
ATOM 625 O O . VAL A 1 80 ? -7.261 15.443 14.737 1.00 96.62 80 VAL A O 1
ATOM 628 N N . ASN A 1 81 ? -8.714 15.152 16.429 1.00 95.25 81 ASN A N 1
ATOM 629 C CA . ASN A 1 81 ? -7.839 14.287 17.218 1.00 95.25 81 ASN A CA 1
ATOM 630 C C . ASN A 1 81 ? -7.569 12.968 16.492 1.00 95.25 81 ASN A C 1
ATOM 632 O O . ASN A 1 81 ? -6.435 12.487 16.471 1.00 95.25 81 ASN A O 1
ATOM 636 N N . PHE A 1 82 ? -8.601 12.378 15.886 1.00 91.62 82 PHE A N 1
ATOM 637 C CA . PHE A 1 82 ? -8.456 11.181 15.066 1.00 91.62 82 PHE A CA 1
ATOM 638 C C . PHE A 1 82 ? -7.535 11.447 13.872 1.00 91.62 82 PHE A C 1
ATOM 640 O O . PHE A 1 82 ? -6.588 10.698 13.630 1.00 91.62 82 PHE A O 1
ATOM 647 N N . ARG A 1 83 ? -7.767 12.550 13.155 1.00 92.56 83 ARG A N 1
ATOM 648 C CA . ARG A 1 83 ? -6.974 12.927 11.985 1.00 92.56 83 ARG A CA 1
ATOM 649 C C . ARG A 1 83 ? -5.509 13.185 12.326 1.00 92.56 83 ARG A C 1
ATOM 651 O O . ARG A 1 83 ? -4.635 12.799 11.555 1.00 92.56 83 ARG A O 1
ATOM 658 N N . ASP A 1 84 ? -5.228 13.832 13.449 1.00 94.00 84 ASP A N 1
ATOM 659 C CA . ASP A 1 84 ? -3.853 14.141 13.834 1.00 94.00 84 ASP A CA 1
ATOM 660 C C . ASP A 1 84 ? -3.093 12.892 14.293 1.00 94.00 84 ASP A C 1
ATOM 662 O O . ASP A 1 84 ? -1.921 12.744 13.954 1.00 94.00 84 ASP A O 1
ATOM 666 N N . LYS A 1 85 ? -3.771 11.926 14.928 1.00 88.88 85 LYS A N 1
ATOM 667 C CA . LYS A 1 85 ? -3.199 10.589 15.162 1.00 88.88 85 LYS A CA 1
ATOM 668 C C . LYS A 1 85 ? -2.902 9.851 13.857 1.00 88.88 85 LYS A C 1
ATOM 670 O O . LYS A 1 85 ? -1.845 9.245 13.741 1.00 88.88 85 LYS A O 1
ATOM 675 N N . LEU A 1 86 ? -3.798 9.928 12.870 1.00 86.88 86 LEU A N 1
ATOM 676 C CA . LEU A 1 86 ? -3.596 9.286 11.567 1.00 86.88 86 LEU A CA 1
ATOM 677 C C . LEU A 1 86 ? -2.411 9.887 10.793 1.00 86.88 86 LEU A C 1
ATOM 679 O O . LEU A 1 86 ? -1.710 9.156 10.109 1.00 86.88 86 LEU A O 1
ATOM 683 N N . LYS A 1 87 ? -2.167 11.199 10.905 1.00 88.62 87 LYS A N 1
ATOM 684 C CA . LYS A 1 87 ? -0.995 11.861 10.297 1.00 88.62 87 LYS A CA 1
ATOM 685 C C . LYS A 1 87 ? 0.331 11.514 10.978 1.00 88.62 87 LYS A C 1
ATOM 687 O O . LYS A 1 87 ? 1.377 11.763 10.389 1.00 88.62 87 LYS A O 1
ATOM 692 N N . ALA A 1 88 ? 0.285 11.073 12.234 1.00 86.69 88 ALA A N 1
ATOM 693 C CA . ALA A 1 88 ? 1.471 10.736 13.015 1.00 86.69 88 ALA A CA 1
ATOM 694 C C . ALA A 1 88 ? 1.965 9.298 12.773 1.00 86.69 88 ALA A C 1
ATOM 696 O O . ALA A 1 88 ? 3.079 8.980 13.188 1.00 86.69 88 ALA A O 1
ATOM 697 N N . TYR A 1 89 ? 1.137 8.457 12.141 1.00 75.12 89 TYR A N 1
ATOM 698 C CA . TYR A 1 89 ? 1.522 7.154 11.588 1.00 75.12 89 TYR A CA 1
ATOM 699 C C . TYR A 1 89 ? 2.407 7.325 10.349 1.00 75.12 89 TYR A C 1
ATOM 701 O O . TYR A 1 89 ? 3.395 6.566 10.238 1.00 75.12 89 TYR A O 1
#

pLDDT: mean 91.74, std 4.95, range [73.56, 97.75]

Mean predicted aligned error: 4.42 Å

=== Feature glossary ===
The record interleaves many kinds of information about one protein. Here is each kind framed as the question it answers.

Q: Are the domains correctly placed relative to each other?
A: Predicted aligned error is AlphaFold's pairwise confidence. Unlike pLDDT (per-residue), PAE is per-residue-pair and captures whether two parts of the structure are correctly placed relative to each other. Units are ångströms of expected positional error.

Q: Which residues are in helices, strands, or loops?
A: Eight-state secondary structure (DSSP): H is the canonical α-helix, G the tighter 3₁₀-helix, I the wider π-helix; E/B are β-structure, T and S are turns and bends, and '-' is everything else. DSSP derives these from the pattern of main-chain N–H···O=C hydrogen bonds, not from the sequence.

Q: What if only a Cα trace is available?
A: P-SEA three-state annotation labels each residue as helix, strand, or coil based purely on the geometry of the Cα trace. It serves as a fallback when the full backbone (and thus DSSP) is unavailable.

Q: What are the backbone torsion angles?
A: φ (phi) and ψ (psi) are the two rotatable backbone dihedrals per residue: φ is the C(i-1)–N–Cα–C torsion, ψ is the N–Cα–C–N(i+1) torsion, both in degrees on (−180°, 180°]. α-helical residues cluster near (−60°, −45°); β-strand residues near (−120°, +130°). A Ramachandran plot is simply a scatter of (φ, ψ) for every residue.

Q: What known structures does this most resemble?
A: Structural nearest neighbors (via Foldseek easy-search vs the PDB). Reported per hit: target PDB id, E-value, and alignment TM-score. A TM-score above ~0.5 is the conventional threshold for 'same fold'.

Q: What family and function is it annotated with?
A: Database cross-references. InterPro integrates a dozen domain/family signature databases into unified entries with residue-range hits. GO terms attach function/process/location labels with evidence codes. CATH codes position the fold in a four-level structural taxonomy. Organism is the NCBI-taxonomy species name.

Q: Which residues are buried vs exposed?
A: Solvent accessibility: the surface area of each residue that a 1.4 Å water probe can touch, in Å². When only backbone atoms are present the absolute values are lower than full-atom SASA (side chains contribute most of the area) and are flagged as backbone-only.

Q: What do the diagnostic plots show?
A: Three diagnostic plots accompany the record. The Cα contact map visualizes the tertiary structure as a 2D adjacency matrix (8 Å cutoff, sequence-local contacts suppressed). The Ramachandran plot shows the distribution of backbone (φ, ψ) torsions, with points in the α and β basins reflecting secondary structure content. The PAE plot shows AlphaFold's inter-residue confidence as a color matrix.

Q: What is the amino-acid chain?
A: The amino-acid sequence is the protein's primary structure: the linear order of residues from the N-terminus to the C-terminus, written in one-letter code. Everything else here — the 3D coordinates, the secondary structure, the domain annotations — is ultimately a consequence of this string.

Q: What do the rendered images show?
A: The six renders are orthographic vi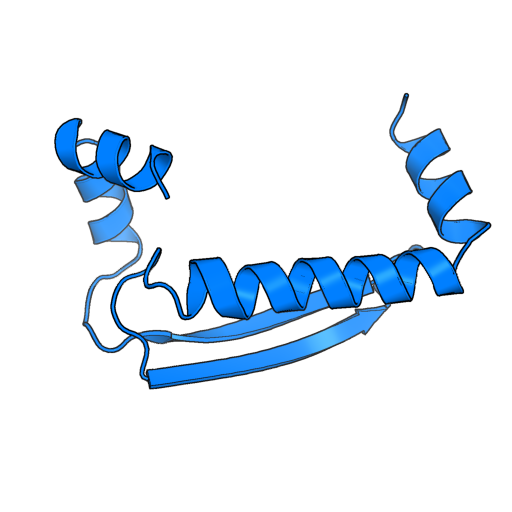ews along the three Cartesian axes in both directions. Representation (cartoon, sticks, or surface) and color scheme (sequence-rainbow or by-chain) vary across proteins so the training set covers all the common visualization conventions.

Q: Where is each backbone atom in 3D?
A: The mmCIF table is the protein's shape written out atom by atom. For each backbone N, Cα, C, and carbonyl O, it records an (x, y, z) coordinate triple in Å plus the residue type, chain letter, and residue number.

Q: How mobile is each atom in the crystal?
A: For experimental (PDB) structures, the B-factor (temperature factor) quantifies the positional spread of each atom in the crystal — a combination of thermal vibration and static disorder — in units of Å². High B-factors mark flexible loops or poorly resolved regions; low B-factors mark the rigid, well-ordered core.

Q: How big and how compact is the whole molecule?
A: Three whole-structure scalars: the radius of gyration (RMS distance of Cα from centroid, in Å), the count of Cα–Cα contacts (pairs closer than 8 Å and separated by more than four residues in sequence — i.e. tertiary, not local, contacts), and the bounding-box dimensions. Together they distinguish compact globular folds from extended fibres or disordered chains.

Q: What does the local fold look like, residue by residue?
A: A 3Di character summarizes, for each residue, the relative orientation of the Cα frame of i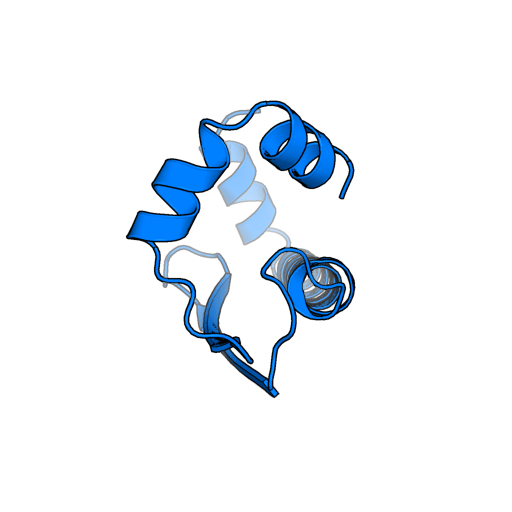ts nearest spatial neighbor. Because it encodes fold topology rather than chemistry, 3Di alignments detect remote structural similarity that sequence alignment misses.

Q: How confident is the AlphaFold model at each residue?
A: For AlphaFold models, the B-factor field carries pLDDT — the model's own estimate of local accuracy on a 0–100 scale. Regions with pLDDT<50 should be treated as essentially unmodeled; they often correspond to intrinsically disordered segments.